Protein AF-A0A1C2HB77-F1 (afdb_monomer)

Secondary structure (DSSP, 8-state):
--HHHHHHHHHS--GGG-S--PPPPEEEEEETTTTPPPEESSPPPS---HHHHHHTTS--HHHHHHHHHHHHHHHHHHS--HHHHHHHHHHHHHH----TTS-TT--PPEEEEEEEEEEEETTEEEEEEEEEPPPEE-

pLDDT: mean 79.59, std 11.53, range [46.31, 93.25]

Structure (mmCIF, N/CA/C/O backbone):
data_AF-A0A1C2HB77-F1
#
_entry.id   AF-A0A1C2HB77-F1
#
loop_
_atom_site.group_PDB
_atom_site.id
_atom_site.type_symbol
_atom_site.label_atom_id
_atom_site.label_alt_id
_atom_site.label_comp_id
_atom_site.label_asym_id
_atom_site.label_entity_id
_atom_site.label_seq_id
_atom_site.pdbx_PDB_ins_code
_atom_site.Cartn_x
_atom_site.Cartn_y
_atom_site.Cartn_z
_atom_site.occupancy
_atom_site.B_iso_or_equiv
_atom_site.auth_seq_id
_atom_site.auth_comp_id
_atom_site.auth_asym_id
_atom_site.auth_atom_id
_atom_site.pdbx_PDB_model_num
ATOM 1 N N . MET A 1 1 ? -3.635 18.408 41.053 1.00 56.03 1 MET A N 1
ATOM 2 C CA . MET A 1 1 ? -4.126 18.859 39.733 1.00 56.03 1 MET A CA 1
ATOM 3 C C . MET A 1 1 ? -3.566 17.907 38.687 1.00 56.03 1 MET A C 1
ATOM 5 O O . MET A 1 1 ? -2.352 17.823 38.560 1.00 56.03 1 MET A O 1
ATOM 9 N N . ASN A 1 2 ? -4.409 17.081 38.065 1.00 77.12 2 ASN A N 1
ATOM 10 C CA . ASN A 1 2 ? -3.947 15.975 37.222 1.00 77.12 2 ASN A CA 1
ATOM 11 C C . ASN A 1 2 ? -3.783 16.450 35.770 1.00 77.12 2 ASN A C 1
ATOM 13 O O . ASN A 1 2 ? -4.757 16.513 35.027 1.00 77.12 2 ASN A O 1
ATOM 17 N N . ILE A 1 3 ? -2.556 16.806 35.383 1.00 79.44 3 ILE A N 1
ATOM 18 C CA . ILE A 1 3 ? -2.204 17.296 34.036 1.00 79.44 3 ILE A CA 1
ATOM 19 C C . ILE A 1 3 ? -2.654 16.315 32.938 1.00 79.44 3 ILE A C 1
ATOM 21 O O . ILE A 1 3 ? -3.076 16.740 31.866 1.00 79.44 3 ILE A O 1
ATOM 25 N N . LEU A 1 4 ? -2.665 15.009 33.224 1.00 74.00 4 LEU A N 1
ATOM 26 C CA . LEU A 1 4 ? -3.124 13.982 32.284 1.00 74.00 4 LEU A CA 1
ATOM 27 C C . LEU A 1 4 ? -4.606 14.148 31.913 1.00 74.00 4 LEU A C 1
ATOM 29 O O . LEU A 1 4 ? -4.975 13.929 30.762 1.00 74.00 4 LEU A O 1
ATOM 33 N N . ALA A 1 5 ? -5.442 14.592 32.856 1.00 73.44 5 ALA A N 1
ATOM 34 C CA . ALA A 1 5 ? -6.864 14.833 32.609 1.00 73.44 5 ALA A CA 1
ATOM 35 C C . ALA A 1 5 ? -7.109 16.060 31.713 1.00 73.44 5 ALA A C 1
ATOM 37 O O . ALA A 1 5 ? -8.119 16.113 31.018 1.00 73.44 5 ALA A O 1
ATOM 38 N N . LEU A 1 6 ? -6.180 17.023 31.698 1.00 75.19 6 LEU A N 1
ATOM 39 C CA . LEU A 1 6 ? -6.255 18.214 30.844 1.00 75.19 6 LEU A CA 1
ATOM 40 C C . LEU A 1 6 ? -5.768 17.941 29.413 1.00 75.19 6 LEU A C 1
ATOM 42 O O . LEU A 1 6 ? -6.238 18.579 28.478 1.00 75.19 6 LEU A O 1
ATOM 46 N N . ILE A 1 7 ? -4.847 16.989 29.235 1.00 76.44 7 ILE A N 1
ATOM 47 C CA . ILE A 1 7 ? -4.248 16.663 27.929 1.00 76.44 7 ILE A CA 1
ATOM 48 C C . ILE A 1 7 ? -5.045 15.581 27.180 1.00 76.44 7 ILE A C 1
ATOM 50 O O . ILE A 1 7 ? -5.072 15.579 25.950 1.00 76.44 7 ILE A O 1
ATOM 54 N N . ALA A 1 8 ? -5.736 14.686 27.894 1.00 70.06 8 ALA A N 1
ATOM 55 C CA . ALA A 1 8 ? -6.519 13.599 27.297 1.00 70.06 8 ALA A CA 1
ATOM 56 C C . ALA A 1 8 ? -7.484 14.024 26.161 1.00 70.06 8 ALA A C 1
ATOM 58 O O . ALA A 1 8 ? -7.466 13.363 25.122 1.00 70.06 8 ALA A O 1
ATOM 59 N N . PRO A 1 9 ? -8.273 15.115 26.276 1.00 68.00 9 PRO A N 1
ATOM 60 C CA . PRO A 1 9 ? -9.176 15.523 25.197 1.00 68.00 9 PRO A CA 1
ATOM 61 C C . PRO A 1 9 ? -8.464 16.156 23.990 1.00 68.00 9 PRO A C 1
ATOM 63 O O . PRO A 1 9 ? -9.051 16.225 22.918 1.00 68.00 9 PRO A O 1
ATOM 66 N N . VAL A 1 10 ? -7.207 16.593 24.132 1.00 69.81 10 VAL A N 1
ATOM 67 C CA . VAL A 1 10 ? -6.400 17.137 23.021 1.00 69.81 10 VAL A CA 1
ATOM 68 C C . VAL A 1 10 ? -5.706 16.023 22.232 1.00 69.81 10 VAL A C 1
ATOM 70 O O . VAL A 1 10 ? -5.514 16.145 21.027 1.00 69.81 10 VAL A O 1
ATOM 73 N N . VAL A 1 11 ? -5.333 14.926 22.897 1.00 66.00 11 VAL A N 1
ATOM 74 C CA . VAL A 1 11 ? -4.606 13.804 22.271 1.00 66.00 11 VAL A CA 1
ATOM 75 C C . VAL A 1 11 ? -5.543 12.819 21.571 1.00 66.00 11 VAL A C 1
ATOM 77 O O . VAL A 1 11 ? -5.130 12.133 20.638 1.00 66.00 11 VAL A O 1
ATOM 80 N N . LEU A 1 12 ? -6.805 12.747 21.992 1.00 64.06 12 LEU A N 1
ATOM 81 C CA . LEU A 1 12 ? -7.823 11.921 21.353 1.00 64.06 12 LEU A CA 1
ATOM 82 C C . LEU A 1 12 ? -8.689 12.814 20.456 1.00 64.06 12 LEU A C 1
ATOM 84 O O . LEU A 1 12 ? -9.664 13.378 20.957 1.00 64.06 12 LEU A O 1
ATOM 88 N N . PRO A 1 13 ? -8.368 12.971 19.153 1.00 56.72 13 PRO A N 1
ATOM 89 C CA . PRO A 1 13 ? -9.268 13.666 18.245 1.00 56.72 13 PRO A CA 1
ATOM 90 C C . PRO A 1 13 ? -10.638 12.995 18.334 1.00 56.72 13 PRO A C 1
ATOM 92 O O . PRO A 1 13 ? -10.740 11.764 18.315 1.00 56.72 13 PRO A O 1
ATOM 95 N N . SER A 1 14 ? -11.694 13.791 18.495 1.00 58.53 14 SER A N 1
ATOM 96 C CA . SER A 1 14 ? -13.039 13.244 18.620 1.00 58.53 14 SER A CA 1
ATOM 97 C C . SER A 1 14 ? -13.393 12.516 17.328 1.00 58.53 14 SER A C 1
ATOM 99 O O . SER A 1 14 ? -13.628 13.128 16.287 1.00 58.53 14 SER A O 1
ATOM 101 N N . TRP A 1 15 ? -13.448 11.190 17.410 1.00 56.09 15 TRP A N 1
ATOM 102 C CA . TRP A 1 15 ? -13.736 10.297 16.286 1.00 56.09 15 TRP A CA 1
ATOM 103 C C . TRP A 1 15 ? -15.129 10.520 15.662 1.00 56.09 15 TRP A C 1
ATOM 105 O O . TRP A 1 15 ? -15.438 9.942 14.628 1.00 56.09 15 TRP A O 1
ATOM 115 N N . GLY A 1 16 ? -15.960 11.377 16.268 1.00 56.34 16 GLY A N 1
ATOM 116 C CA . GLY A 1 16 ? -17.278 11.779 15.774 1.00 56.34 16 GLY A CA 1
ATOM 117 C C . GLY A 1 16 ? -17.283 12.822 14.647 1.00 56.34 16 GLY A C 1
ATOM 118 O O . GLY A 1 16 ? -18.364 13.217 14.230 1.00 56.34 16 GLY A O 1
ATOM 119 N N . PHE A 1 17 ? -16.125 13.280 14.152 1.00 59.59 17 PHE A N 1
ATOM 120 C CA . PHE A 1 17 ? -16.066 14.193 12.996 1.00 59.59 17 PHE A CA 1
ATOM 121 C C . PHE A 1 17 ? -16.224 13.496 11.637 1.00 59.59 17 PHE A C 1
ATOM 123 O O . PHE A 1 17 ? -16.538 14.161 10.653 1.00 59.59 17 PHE A O 1
ATOM 130 N N . PHE A 1 18 ? -16.014 12.181 11.558 1.00 55.91 18 PHE A N 1
ATOM 131 C CA . PHE A 1 18 ? -16.077 11.452 10.293 1.00 55.91 18 PHE A CA 1
ATOM 132 C C . PHE A 1 18 ? -17.439 10.776 10.153 1.00 55.91 18 PHE A C 1
ATOM 134 O O . PHE A 1 18 ? -17.740 9.817 10.860 1.00 55.91 18 PHE A O 1
ATOM 141 N N . SER A 1 19 ? -18.265 11.290 9.242 1.00 56.72 19 SER A N 1
ATOM 142 C CA . SER A 1 19 ? -19.585 10.731 8.931 1.00 56.72 19 SER A CA 1
ATOM 143 C C . SER A 1 19 ? -19.505 9.367 8.242 1.00 56.72 19 SER A C 1
ATOM 145 O O . SER A 1 19 ? -20.459 8.599 8.313 1.00 56.72 19 SER A O 1
ATOM 147 N N . GLU A 1 20 ? -18.373 9.048 7.606 1.00 59.31 20 GLU A N 1
ATOM 148 C CA . GLU A 1 20 ? -18.143 7.768 6.943 1.00 59.31 20 GLU A CA 1
ATOM 149 C C . GLU A 1 20 ? -16.642 7.441 6.886 1.00 59.31 20 GLU A C 1
ATOM 151 O O . GLU A 1 20 ? -15.811 8.317 6.644 1.00 59.31 20 GLU A O 1
ATOM 156 N N . VAL A 1 21 ? -16.288 6.173 7.120 1.00 62.78 21 VAL A N 1
ATOM 157 C CA . VAL A 1 21 ? -14.932 5.649 6.899 1.00 62.78 21 VAL A CA 1
ATOM 158 C C . VAL A 1 21 ? -14.976 4.811 5.627 1.00 62.78 21 VAL A C 1
ATOM 160 O O . VAL A 1 21 ? -15.413 3.661 5.654 1.00 62.78 21 VAL A O 1
ATOM 163 N N . GLY A 1 22 ? -14.554 5.406 4.512 1.00 68.12 22 GLY A N 1
ATOM 164 C CA . GLY A 1 22 ? -14.529 4.742 3.211 1.00 68.12 22 GLY A CA 1
ATOM 165 C C . GLY A 1 22 ? -13.480 3.623 3.113 1.00 68.12 22 GLY A C 1
ATOM 166 O O . GLY A 1 22 ? -12.553 3.543 3.932 1.00 68.12 22 GLY A O 1
ATOM 167 N N . PRO A 1 23 ? -13.599 2.736 2.109 1.00 76.44 23 PRO A N 1
ATOM 168 C CA . PRO A 1 23 ? -12.588 1.724 1.841 1.00 76.44 23 PRO A CA 1
ATOM 169 C C . PRO A 1 23 ? -11.279 2.398 1.404 1.00 76.44 23 PRO A C 1
ATOM 171 O O . PRO A 1 23 ? -11.258 3.227 0.503 1.00 76.44 23 PRO A O 1
ATOM 174 N N . SER A 1 24 ? -10.170 2.027 2.044 1.00 80.75 24 SER A N 1
ATOM 175 C CA . SER A 1 24 ? -8.837 2.543 1.705 1.00 80.75 24 SER A CA 1
ATOM 176 C C . SER A 1 24 ? -8.170 1.656 0.644 1.00 80.75 24 SER A C 1
ATOM 178 O O . SER A 1 24 ? -8.259 0.422 0.763 1.00 80.75 24 SER A O 1
ATOM 180 N N . PRO A 1 25 ? -7.488 2.243 -0.361 1.00 87.25 25 PRO A N 1
ATOM 181 C CA . PRO A 1 25 ? -6.816 1.479 -1.402 1.00 87.25 25 PRO A CA 1
ATOM 182 C C . PRO A 1 25 ? -5.720 0.594 -0.818 1.00 87.25 25 PRO A C 1
ATOM 184 O O . PRO A 1 25 ? -4.932 1.007 0.036 1.00 87.25 25 PRO A O 1
ATOM 187 N N . ARG A 1 26 ? -5.634 -0.632 -1.327 1.00 89.44 26 ARG A N 1
ATOM 188 C CA . ARG A 1 26 ? -4.552 -1.570 -1.033 1.00 89.44 26 ARG A CA 1
ATOM 189 C C . ARG A 1 26 ? -3.754 -1.819 -2.294 1.00 89.44 26 ARG A C 1
ATOM 191 O O . ARG A 1 26 ? -4.314 -2.175 -3.329 1.00 89.44 26 ARG A O 1
ATOM 198 N N . ILE A 1 27 ? -2.442 -1.659 -2.184 1.00 90.94 27 ILE A N 1
ATOM 199 C CA . ILE A 1 27 ? -1.537 -2.005 -3.269 1.00 90.94 27 ILE A CA 1
ATOM 200 C C . ILE A 1 27 ? -1.256 -3.502 -3.186 1.00 90.94 27 ILE A C 1
ATOM 202 O O . ILE A 1 27 ? -0.790 -4.003 -2.160 1.00 90.94 27 ILE A O 1
ATOM 206 N N . GLU A 1 28 ? -1.534 -4.209 -4.270 1.00 93.06 28 GLU A N 1
ATOM 207 C CA . GLU A 1 28 ? -1.149 -5.601 -4.448 1.00 93.06 28 GLU A CA 1
ATOM 208 C C . GLU A 1 28 ? -0.140 -5.718 -5.580 1.00 93.06 28 GLU A C 1
ATOM 210 O O . GLU A 1 28 ? -0.178 -4.937 -6.527 1.00 93.06 28 GLU A O 1
AT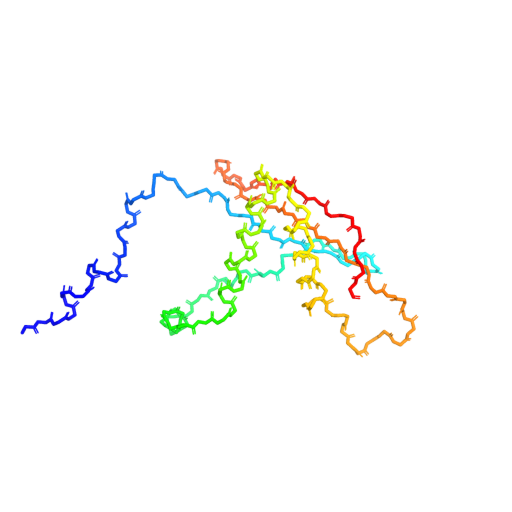OM 215 N N . TYR A 1 29 ? 0.740 -6.708 -5.503 1.00 92.31 29 TYR A N 1
ATOM 216 C CA . TYR A 1 29 ? 1.731 -6.986 -6.532 1.00 92.31 29 TYR A CA 1
ATOM 217 C C . TYR A 1 29 ? 1.830 -8.483 -6.821 1.00 92.31 29 TYR A C 1
ATOM 219 O O . TYR A 1 29 ? 1.438 -9.313 -5.999 1.00 92.31 29 TYR A O 1
ATOM 227 N N . ARG A 1 30 ? 2.359 -8.825 -7.994 1.00 92.25 30 ARG A N 1
ATOM 228 C CA . ARG A 1 30 ? 2.705 -10.197 -8.379 1.00 92.25 30 ARG A CA 1
ATOM 229 C C . ARG A 1 30 ? 3.998 -10.233 -9.183 1.00 92.25 30 ARG A C 1
ATOM 231 O O . ARG A 1 30 ? 4.276 -9.302 -9.940 1.00 92.25 30 ARG A O 1
ATOM 238 N N . TRP A 1 31 ? 4.751 -11.320 -9.048 1.00 89.44 31 TRP A N 1
ATOM 239 C CA . TRP A 1 31 ? 5.922 -11.607 -9.877 1.00 89.44 31 TRP A CA 1
ATOM 240 C C . TRP A 1 31 ? 5.489 -12.397 -11.107 1.00 89.44 31 TRP A C 1
ATOM 242 O O . TRP A 1 31 ? 4.962 -13.504 -10.983 1.00 89.44 31 TRP A O 1
ATOM 252 N N . LEU A 1 32 ? 5.725 -11.849 -12.297 1.00 87.06 32 LEU A N 1
ATOM 253 C CA . LEU A 1 32 ? 5.298 -12.487 -13.542 1.00 87.06 32 LEU A CA 1
ATOM 254 C C . LEU A 1 32 ? 6.182 -13.685 -13.897 1.00 87.06 32 LEU A C 1
ATOM 256 O O . LEU A 1 32 ? 5.668 -14.708 -14.337 1.00 87.06 32 LEU A O 1
ATOM 260 N N . ASP A 1 33 ? 7.484 -13.606 -13.620 1.00 82.06 33 ASP A N 1
ATOM 261 C CA . ASP A 1 33 ? 8.431 -14.684 -13.947 1.00 82.06 33 ASP A CA 1
ATOM 262 C C . ASP A 1 33 ? 8.263 -15.926 -13.062 1.00 82.06 33 ASP A C 1
ATOM 264 O O . ASP A 1 33 ? 8.738 -17.009 -13.397 1.00 82.06 33 ASP A O 1
ATOM 268 N N . ARG A 1 34 ? 7.607 -15.764 -11.908 1.00 79.94 34 ARG A N 1
ATOM 269 C CA . ARG A 1 34 ? 7.366 -16.835 -10.931 1.00 79.94 34 ARG A CA 1
ATOM 270 C C . ARG A 1 34 ? 5.965 -17.435 -11.052 1.00 79.94 34 ARG A C 1
ATOM 272 O O . ARG A 1 34 ? 5.730 -18.510 -10.513 1.00 79.94 34 ARG A O 1
ATOM 279 N N . GLY A 1 35 ? 5.058 -16.764 -11.769 1.00 76.62 35 GLY A N 1
ATOM 280 C CA . GLY A 1 35 ? 3.641 -17.131 -11.803 1.00 76.62 35 GLY A CA 1
ATOM 281 C C . GLY A 1 35 ? 2.954 -16.961 -10.445 1.00 76.62 35 GLY A C 1
ATOM 282 O O . GLY A 1 35 ? 2.022 -17.699 -10.144 1.00 76.62 35 GLY A O 1
ATOM 283 N N . ASP A 1 36 ? 3.434 -16.026 -9.618 1.00 83.94 36 ASP A N 1
ATOM 284 C CA . ASP A 1 36 ? 2.916 -15.823 -8.266 1.00 83.94 36 ASP A CA 1
ATOM 285 C C . ASP A 1 36 ? 1.509 -15.206 -8.292 1.00 83.94 36 ASP A C 1
ATOM 287 O O . ASP A 1 36 ? 1.190 -14.341 -9.117 1.00 83.94 36 ASP A O 1
ATOM 291 N N . ASP A 1 37 ? 0.686 -15.597 -7.319 1.00 89.81 37 ASP A N 1
ATOM 292 C CA . ASP A 1 37 ? -0.586 -14.934 -7.048 1.00 89.81 37 ASP A CA 1
ATOM 293 C C . ASP A 1 37 ? -0.389 -13.509 -6.510 1.00 89.81 37 ASP A C 1
ATOM 295 O O . ASP A 1 37 ? 0.656 -13.140 -5.965 1.00 89.81 37 ASP A O 1
ATOM 299 N N . TRP A 1 38 ? -1.443 -12.700 -6.629 1.00 90.88 38 TRP A N 1
ATOM 300 C CA . TRP A 1 38 ? -1.472 -11.338 -6.104 1.00 90.88 38 TRP A CA 1
ATOM 301 C C . TRP A 1 38 ? -1.296 -11.305 -4.584 1.00 90.88 38 TRP A C 1
ATOM 303 O O . TRP A 1 38 ? -2.055 -11.925 -3.836 1.00 90.88 38 TRP A O 1
ATOM 313 N N . ARG A 1 39 ? -0.327 -10.513 -4.124 1.00 90.44 39 ARG A N 1
ATOM 314 C CA . ARG A 1 39 ? 0.029 -10.346 -2.714 1.00 90.44 39 ARG A CA 1
ATOM 315 C C . ARG A 1 39 ? -0.079 -8.893 -2.290 1.00 90.44 39 ARG A C 1
ATOM 317 O O . ARG A 1 39 ? 0.322 -7.998 -3.024 1.00 90.44 39 ARG A O 1
ATOM 324 N N . GLU A 1 40 ? -0.588 -8.655 -1.085 1.00 89.00 40 GLU A N 1
ATOM 325 C CA . GLU A 1 40 ? -0.621 -7.311 -0.504 1.00 89.00 40 GLU A CA 1
ATOM 326 C C . GLU A 1 40 ? 0.807 -6.812 -0.248 1.00 89.00 40 GLU A C 1
ATOM 328 O O . GLU A 1 40 ? 1.628 -7.507 0.352 1.00 89.00 40 GLU A O 1
ATOM 333 N N . PHE A 1 41 ? 1.099 -5.596 -0.706 1.00 86.88 41 PHE A N 1
ATOM 334 C CA . PHE A 1 41 ? 2.431 -5.004 -0.634 1.00 86.88 41 PHE A CA 1
ATOM 335 C C . PHE A 1 41 ? 2.870 -4.700 0.813 1.00 86.88 41 PHE A C 1
ATOM 337 O O . PHE A 1 41 ? 4.030 -4.883 1.180 1.00 86.88 41 PHE A O 1
ATOM 344 N N . ARG A 1 42 ? 1.927 -4.300 1.674 1.00 81.31 42 ARG A N 1
ATOM 345 C CA . ARG A 1 42 ? 2.139 -4.098 3.117 1.00 81.31 42 ARG A CA 1
ATOM 346 C C . ARG A 1 42 ? 1.067 -4.862 3.902 1.00 81.31 42 ARG A C 1
ATOM 348 O O . ARG A 1 42 ? 0.060 -4.263 4.281 1.00 81.31 42 ARG A O 1
ATOM 355 N N . PRO A 1 43 ? 1.251 -6.169 4.161 1.00 80.75 43 PRO A N 1
ATOM 356 C CA . PRO A 1 43 ? 0.259 -6.950 4.884 1.00 80.75 43 PRO A CA 1
ATOM 357 C C . PRO A 1 43 ? 0.075 -6.393 6.297 1.00 80.75 43 PRO A C 1
ATOM 359 O O . PRO A 1 43 ? 1.038 -6.146 7.033 1.00 80.75 43 PRO A O 1
ATOM 362 N N . ARG A 1 44 ? -1.182 -6.187 6.694 1.00 74.12 44 ARG A N 1
ATOM 363 C CA . ARG A 1 44 ? -1.490 -5.676 8.033 1.00 74.12 44 ARG A CA 1
ATOM 364 C C . ARG A 1 44 ? -1.203 -6.756 9.082 1.00 74.12 44 ARG A C 1
ATOM 366 O O . ARG A 1 44 ? -1.620 -7.902 8.911 1.00 74.12 44 ARG A O 1
ATOM 373 N N . PRO A 1 45 ? -0.537 -6.421 10.201 1.00 78.62 45 PRO A N 1
ATOM 374 C CA . PRO A 1 45 ? -0.332 -7.383 11.272 1.00 78.62 45 PRO A CA 1
ATOM 375 C C . PRO A 1 45 ? -1.683 -7.778 11.880 1.00 78.62 45 PRO A C 1
ATOM 377 O O . PRO A 1 45 ? -2.451 -6.914 12.296 1.00 78.62 45 PRO A O 1
ATOM 380 N N . ALA A 1 46 ? -1.947 -9.083 11.980 1.00 80.62 46 ALA A N 1
ATOM 381 C CA . ALA A 1 46 ? -3.203 -9.606 12.527 1.00 80.62 46 ALA A CA 1
ATOM 382 C C . ALA A 1 46 ? -3.409 -9.260 14.013 1.00 80.62 46 ALA A C 1
ATOM 384 O O . ALA A 1 46 ? -4.538 -9.225 14.498 1.00 80.62 46 ALA A O 1
ATOM 385 N N . ARG A 1 47 ? -2.318 -9.021 14.755 1.00 81.50 47 ARG A N 1
ATOM 386 C CA . ARG A 1 47 ? -2.343 -8.618 16.165 1.00 81.50 47 ARG A CA 1
ATOM 387 C C . ARG A 1 47 ? -1.294 -7.549 16.430 1.00 81.50 47 ARG A C 1
ATOM 389 O O . ARG A 1 47 ? -0.163 -7.630 15.951 1.00 81.50 47 ARG A O 1
ATOM 396 N N . LEU A 1 48 ? -1.671 -6.564 17.236 1.00 78.38 48 LEU A N 1
ATOM 397 C CA . LEU A 1 48 ? -0.799 -5.500 17.713 1.00 78.38 48 LEU A CA 1
ATOM 398 C C . LEU A 1 48 ? -0.741 -5.556 19.234 1.00 78.38 48 LEU A C 1
ATOM 400 O O . LEU A 1 48 ? -1.760 -5.419 19.899 1.00 78.38 48 LEU A O 1
ATOM 404 N N . GLY A 1 49 ? 0.453 -5.776 19.783 1.00 84.00 49 GLY A N 1
ATOM 405 C CA . GLY A 1 49 ? 0.667 -5.666 21.224 1.00 84.00 49 GLY A CA 1
ATOM 406 C C . GLY A 1 49 ? 0.592 -4.208 21.681 1.00 84.00 49 GLY A C 1
ATOM 407 O O . GLY A 1 49 ? 0.989 -3.305 20.940 1.00 84.00 49 GLY A O 1
ATOM 408 N N . LEU A 1 50 ? 0.142 -3.983 22.919 1.00 83.31 50 LEU A N 1
ATOM 409 C CA . LEU A 1 50 ? -0.020 -2.647 23.510 1.00 83.31 50 LEU A CA 1
ATOM 410 C C . LEU A 1 50 ? 1.259 -1.796 23.431 1.00 83.31 50 LEU A C 1
ATOM 412 O O . LEU A 1 50 ? 1.199 -0.629 23.059 1.00 83.31 50 LEU A O 1
ATOM 416 N N . GLY A 1 51 ? 2.434 -2.383 23.682 1.00 84.31 51 GLY A N 1
ATOM 417 C CA . GLY A 1 51 ? 3.711 -1.664 23.570 1.00 84.31 51 GLY A CA 1
ATOM 418 C C . GLY A 1 51 ? 4.009 -1.170 22.149 1.00 84.31 51 GLY A C 1
ATOM 419 O O . GLY A 1 51 ? 4.461 -0.044 21.962 1.00 84.31 51 GLY A O 1
ATOM 420 N N . ARG A 1 52 ? 3.676 -1.968 21.123 1.00 79.38 52 ARG A N 1
ATOM 421 C CA . ARG A 1 52 ? 3.830 -1.567 19.714 1.00 79.38 52 ARG A CA 1
ATOM 422 C C . ARG A 1 52 ? 2.825 -0.483 19.326 1.00 79.38 52 ARG A C 1
ATOM 424 O O . ARG A 1 52 ? 3.121 0.315 18.446 1.00 79.38 52 ARG A O 1
ATOM 431 N N . TYR A 1 53 ? 1.664 -0.450 19.980 1.00 78.31 53 TYR A N 1
ATOM 432 C CA . TYR A 1 53 ? 0.684 0.621 19.825 1.00 78.31 53 TYR A CA 1
ATOM 433 C C . TYR A 1 53 ? 1.222 1.949 20.375 1.00 78.31 53 TYR A C 1
ATOM 435 O O . TYR A 1 53 ? 1.197 2.952 19.673 1.00 78.31 53 TYR A O 1
ATOM 443 N N . LEU A 1 54 ? 1.793 1.937 21.585 1.00 82.06 54 LEU A N 1
ATOM 444 C CA . LEU A 1 54 ? 2.377 3.133 22.205 1.00 82.06 54 LEU A CA 1
ATOM 445 C C . LEU A 1 54 ? 3.599 3.654 21.441 1.00 82.06 54 LEU A C 1
ATOM 447 O O . LEU A 1 54 ? 3.716 4.855 21.230 1.00 82.06 54 LEU A O 1
ATOM 451 N N . LEU A 1 55 ? 4.472 2.767 20.955 1.00 81.31 55 LEU A N 1
ATOM 452 C CA . LEU A 1 55 ? 5.619 3.168 20.131 1.00 81.31 55 LEU A CA 1
ATOM 453 C C . LEU A 1 55 ? 5.207 3.838 18.814 1.00 81.31 55 LEU A C 1
ATOM 455 O O . LEU A 1 55 ? 5.957 4.662 18.310 1.00 81.31 55 LEU A O 1
ATOM 459 N N . ARG A 1 56 ? 4.027 3.521 18.265 1.00 74.38 56 ARG A N 1
ATOM 460 C CA . ARG A 1 56 ? 3.502 4.182 17.055 1.00 74.38 56 ARG A CA 1
ATOM 461 C C . ARG A 1 56 ? 3.012 5.610 17.298 1.00 74.38 56 ARG A C 1
ATOM 463 O O . ARG A 1 56 ? 2.826 6.331 16.327 1.00 74.38 56 ARG A O 1
ATOM 470 N N . LEU A 1 57 ? 2.794 6.015 18.552 1.00 75.81 57 LEU A N 1
ATOM 471 C CA . LEU A 1 57 ? 2.519 7.418 18.886 1.00 75.81 57 LEU A CA 1
ATOM 472 C C . LEU A 1 57 ? 3.779 8.284 18.753 1.00 75.81 57 LEU A C 1
ATOM 474 O O . LEU A 1 57 ? 3.680 9.501 18.622 1.00 75.81 57 LEU A O 1
ATOM 478 N N . VAL A 1 58 ? 4.960 7.661 18.779 1.00 80.12 58 VAL A N 1
ATOM 479 C CA . VAL A 1 58 ? 6.240 8.312 18.500 1.00 80.12 58 VAL A CA 1
ATOM 480 C C . VAL A 1 58 ? 6.540 8.168 17.005 1.00 80.12 58 VAL A C 1
ATOM 482 O O . VAL A 1 58 ? 6.237 7.141 16.398 1.00 80.12 58 VAL A O 1
ATOM 485 N N . TRP A 1 59 ? 7.103 9.219 16.403 1.00 68.56 59 TRP A N 1
ATOM 486 C CA . TRP A 1 59 ? 7.414 9.311 14.972 1.00 68.56 59 TRP A CA 1
ATOM 487 C C . TRP A 1 59 ? 8.034 8.027 14.400 1.00 68.56 59 TRP A C 1
ATOM 489 O O . TRP A 1 59 ? 9.046 7.540 14.908 1.00 68.56 59 TRP A O 1
ATOM 499 N N . ASN A 1 60 ? 7.459 7.513 13.306 1.00 76.31 60 ASN A N 1
ATOM 500 C CA . ASN A 1 60 ? 7.968 6.334 12.613 1.00 76.31 60 ASN A CA 1
ATOM 501 C C . ASN A 1 60 ? 7.974 6.552 11.080 1.00 76.31 60 ASN A C 1
ATOM 503 O O . ASN A 1 60 ? 6.902 6.692 10.484 1.00 76.31 60 ASN A O 1
ATOM 507 N N . PRO A 1 61 ? 9.154 6.577 10.428 1.00 74.88 61 PRO A N 1
ATOM 508 C CA . PRO A 1 61 ? 9.287 6.901 9.005 1.00 74.88 61 PRO A CA 1
ATOM 509 C C . PRO A 1 61 ? 8.533 5.934 8.081 1.00 74.88 61 PRO A C 1
ATOM 511 O O . PRO A 1 61 ? 7.940 6.381 7.100 1.00 74.88 61 PRO A O 1
ATOM 514 N N . ASP A 1 62 ? 8.452 4.648 8.435 1.00 74.88 62 ASP A N 1
ATOM 515 C CA . ASP A 1 62 ? 7.754 3.632 7.631 1.00 74.88 62 ASP A CA 1
ATOM 516 C C . ASP A 1 62 ? 6.236 3.900 7.545 1.00 74.88 62 ASP A C 1
ATOM 518 O O . ASP A 1 62 ? 5.558 3.506 6.591 1.00 74.88 62 ASP A O 1
ATOM 522 N N . TRP A 1 63 ? 5.677 4.586 8.548 1.00 72.94 63 TRP A N 1
ATOM 523 C CA . TRP A 1 63 ? 4.251 4.927 8.612 1.00 72.94 63 TRP A CA 1
ATOM 524 C C . TRP A 1 63 ? 3.926 6.093 7.701 1.00 72.94 63 TRP A C 1
ATOM 526 O O . TRP A 1 63 ? 2.938 6.039 6.975 1.00 72.94 63 TRP A O 1
ATOM 536 N N . ASN A 1 64 ? 4.782 7.112 7.699 1.00 81.75 64 ASN A N 1
ATOM 537 C CA . ASN A 1 64 ? 4.634 8.251 6.800 1.00 81.75 64 ASN A CA 1
ATOM 538 C C . ASN A 1 64 ? 4.758 7.815 5.344 1.00 81.75 64 ASN A C 1
ATOM 540 O O . ASN A 1 64 ? 3.990 8.260 4.499 1.00 81.75 64 ASN A O 1
ATOM 544 N N . GLU A 1 65 ? 5.682 6.899 5.068 1.00 83.81 65 GLU A N 1
ATOM 545 C CA . GLU A 1 65 ? 5.839 6.297 3.752 1.00 83.81 65 GLU A CA 1
ATOM 546 C C . GLU A 1 65 ? 4.572 5.528 3.328 1.00 83.81 65 GLU A C 1
ATOM 548 O O . GLU A 1 65 ? 4.073 5.698 2.217 1.00 83.81 65 GLU A O 1
ATOM 553 N N . SER A 1 66 ? 3.982 4.751 4.242 1.00 82.06 66 SER A N 1
ATOM 554 C CA . SER A 1 66 ? 2.723 4.040 3.987 1.00 82.06 66 SER A CA 1
ATOM 555 C C . SER A 1 66 ? 1.545 4.995 3.748 1.00 82.06 66 SER A C 1
ATOM 557 O O . SER A 1 66 ? 0.749 4.766 2.841 1.00 82.06 66 SER A O 1
ATOM 559 N N . LEU A 1 67 ? 1.437 6.078 4.526 1.00 83.50 67 LEU A N 1
ATOM 560 C CA . LEU A 1 67 ? 0.414 7.113 4.330 1.00 83.50 67 LEU A CA 1
ATOM 561 C C . LEU A 1 67 ? 0.588 7.821 2.984 1.00 83.50 67 LEU A C 1
ATOM 563 O O . LEU A 1 67 ? -0.390 8.029 2.273 1.00 83.50 67 LEU A O 1
ATOM 567 N N . TYR A 1 68 ? 1.830 8.126 2.604 1.00 86.38 68 TYR A N 1
ATOM 568 C CA . TYR A 1 68 ? 2.144 8.710 1.304 1.00 86.38 68 TYR A CA 1
ATOM 569 C C . TYR A 1 68 ? 1.688 7.806 0.152 1.00 86.38 68 TYR A C 1
ATOM 571 O O . TYR A 1 68 ? 1.031 8.278 -0.776 1.00 86.38 68 TYR A O 1
ATOM 579 N N . LEU A 1 69 ? 1.956 6.499 0.236 1.00 87.12 69 LEU A N 1
ATOM 580 C CA . LEU A 1 69 ? 1.498 5.524 -0.756 1.00 87.12 69 LEU A CA 1
ATOM 581 C C . LEU A 1 69 ? -0.026 5.433 -0.858 1.00 87.12 69 LEU A C 1
ATOM 583 O O . LEU A 1 69 ? -0.559 5.326 -1.966 1.00 87.12 69 LEU A O 1
ATOM 587 N N . VAL A 1 70 ? -0.731 5.486 0.274 1.00 86.00 70 VAL A N 1
ATOM 588 C CA . VAL A 1 70 ? -2.200 5.528 0.290 1.00 86.00 70 VAL A CA 1
ATOM 589 C C . VAL A 1 70 ? -2.690 6.789 -0.417 1.00 86.00 70 VAL A C 1
ATOM 591 O O . VAL A 1 70 ? -3.485 6.673 -1.342 1.00 86.00 70 VAL A O 1
ATOM 594 N N . SER A 1 71 ? -2.140 7.963 -0.100 1.00 86.62 71 SER A N 1
ATOM 595 C CA . SER A 1 71 ? -2.518 9.214 -0.770 1.00 86.62 71 SER A CA 1
ATOM 596 C C . SER A 1 71 ? -2.222 9.212 -2.274 1.00 86.62 71 SER A C 1
ATOM 598 O O . SER A 1 71 ? -3.005 9.750 -3.055 1.00 86.62 71 SER A O 1
ATOM 600 N N . LEU A 1 72 ? -1.111 8.610 -2.714 1.00 86.62 72 LEU A N 1
ATOM 601 C CA . LEU A 1 72 ? -0.831 8.425 -4.144 1.00 86.62 72 LEU A CA 1
ATOM 602 C C . LEU A 1 72 ? -1.869 7.521 -4.813 1.00 86.62 72 LEU A C 1
ATOM 604 O O . LEU A 1 72 ? -2.280 7.799 -5.939 1.00 86.62 72 LEU A O 1
ATOM 608 N N . SER A 1 73 ? -2.287 6.464 -4.117 1.00 86.31 73 SER A N 1
ATOM 609 C CA . SER A 1 73 ? -3.272 5.500 -4.606 1.00 86.31 73 SER A CA 1
ATOM 610 C C . SER A 1 73 ? -4.670 6.113 -4.697 1.00 86.31 73 SER A C 1
ATOM 612 O O . SER A 1 73 ? -5.337 5.938 -5.709 1.00 86.31 73 SER A O 1
ATOM 614 N N . GLU A 1 74 ? -5.086 6.883 -3.690 1.00 85.94 74 GLU A N 1
ATOM 615 C CA . GLU A 1 74 ? -6.342 7.649 -3.698 1.00 85.94 74 GLU A CA 1
ATOM 616 C C . GLU A 1 74 ? -6.362 8.634 -4.870 1.00 85.94 74 GLU A C 1
ATOM 618 O O . GLU A 1 74 ? -7.279 8.619 -5.688 1.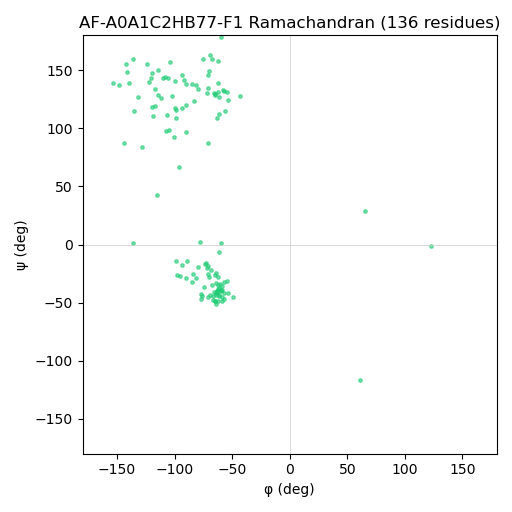00 85.94 74 GLU A O 1
ATOM 623 N N . ARG A 1 75 ? -5.280 9.406 -5.043 1.00 85.75 75 ARG A N 1
ATOM 624 C CA . ARG A 1 75 ? -5.143 10.307 -6.195 1.00 85.75 75 ARG A CA 1
ATOM 625 C C . ARG A 1 75 ? -5.205 9.567 -7.522 1.00 85.75 75 ARG A C 1
ATOM 627 O O . ARG A 1 75 ? -5.780 10.100 -8.458 1.00 85.75 75 ARG A O 1
ATOM 634 N N . LEU A 1 76 ? -4.600 8.382 -7.629 1.00 84.38 76 LEU A N 1
ATOM 635 C CA . LEU A 1 76 ? -4.618 7.610 -8.873 1.00 84.38 76 LEU A CA 1
ATOM 636 C C . LEU A 1 76 ? -6.040 7.179 -9.257 1.00 84.38 76 LEU A C 1
ATOM 638 O O . LEU A 1 76 ? -6.340 7.095 -10.444 1.00 84.38 76 LEU A O 1
ATOM 642 N N . VAL A 1 77 ? -6.888 6.921 -8.262 1.00 81.69 77 VAL A N 1
ATOM 643 C CA . VAL A 1 77 ? -8.275 6.478 -8.443 1.00 81.69 77 VAL A CA 1
ATOM 644 C C . VAL A 1 77 ? -9.174 7.639 -8.853 1.00 81.69 77 VAL A C 1
ATOM 646 O O . VAL A 1 77 ? -9.939 7.493 -9.802 1.00 81.69 77 VAL A O 1
ATOM 649 N N . ASP A 1 78 ? -9.036 8.796 -8.206 1.00 81.06 78 ASP A N 1
ATOM 650 C CA . ASP A 1 78 ? -9.854 9.973 -8.525 1.00 81.06 78 ASP A CA 1
ATOM 651 C C . ASP A 1 78 ? -9.377 10.681 -9.805 1.00 81.06 78 ASP A C 1
ATOM 653 O O . ASP A 1 78 ? -10.165 11.031 -10.687 1.00 81.06 78 ASP A O 1
ATOM 657 N N . HIS A 1 79 ? -8.064 10.898 -9.920 1.00 81.44 79 HIS A N 1
ATOM 658 C CA . HIS A 1 79 ? -7.432 11.664 -10.991 1.00 81.44 79 HIS A CA 1
ATOM 659 C C . HIS A 1 79 ? -6.083 11.045 -11.377 1.00 81.44 79 HIS A C 1
ATOM 661 O O . HIS A 1 79 ? -5.036 11.464 -10.866 1.00 81.44 79 HIS A O 1
ATOM 667 N N . PRO A 1 80 ? -6.060 10.066 -12.299 1.00 77.00 80 PRO A N 1
ATOM 668 C CA . PRO A 1 80 ? -4.828 9.387 -12.654 1.00 77.00 80 PRO A CA 1
ATOM 669 C C . PRO A 1 80 ? -3.809 10.370 -13.237 1.00 77.00 80 PRO A C 1
ATOM 671 O O . PRO A 1 80 ? -3.983 10.912 -14.327 1.00 77.00 80 PRO A O 1
ATOM 674 N N . THR A 1 81 ? -2.719 10.599 -12.499 1.00 84.50 81 THR A N 1
ATOM 675 C CA . THR A 1 81 ? -1.600 11.434 -12.947 1.00 84.50 81 THR A CA 1
ATOM 676 C C . THR A 1 81 ? -0.384 10.575 -13.262 1.00 84.50 81 THR A C 1
ATOM 678 O O . THR A 1 81 ? -0.075 9.618 -12.549 1.00 84.50 81 THR A O 1
ATOM 681 N N . ALA A 1 82 ? 0.368 10.965 -14.294 1.00 86.69 82 ALA A N 1
ATOM 682 C CA . ALA A 1 82 ? 1.639 10.322 -14.630 1.00 86.69 82 ALA A CA 1
ATOM 683 C C . ALA A 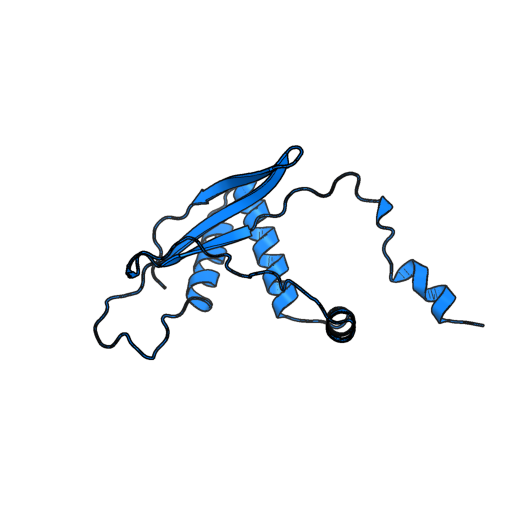1 82 ? 2.631 10.345 -13.451 1.00 86.69 82 ALA A C 1
ATOM 685 O O . ALA A 1 82 ? 3.401 9.405 -13.271 1.00 86.69 82 ALA A O 1
ATOM 686 N N . HIS A 1 83 ? 2.576 11.389 -12.615 1.00 87.69 83 HIS A N 1
ATOM 687 C CA . HIS A 1 83 ? 3.402 11.497 -11.416 1.00 87.69 83 HIS A CA 1
ATOM 688 C C . HIS A 1 83 ? 3.074 10.413 -10.380 1.00 87.69 83 HIS A C 1
ATOM 690 O O . HIS A 1 83 ? 3.990 9.732 -9.926 1.00 87.69 83 HIS A O 1
ATOM 696 N N . SER A 1 84 ? 1.792 10.203 -10.045 1.00 86.69 84 SER A N 1
ATOM 697 C CA . SER A 1 84 ? 1.399 9.162 -9.083 1.00 86.69 84 SER A CA 1
ATOM 698 C C . SER A 1 84 ? 1.829 7.767 -9.536 1.00 86.69 84 SER A C 1
ATOM 700 O O . SER A 1 84 ? 2.315 6.984 -8.723 1.00 86.69 84 SER A O 1
ATOM 702 N N . ILE A 1 85 ? 1.699 7.471 -10.834 1.00 88.94 85 ILE A N 1
ATOM 703 C CA . ILE A 1 85 ? 2.146 6.194 -11.407 1.00 88.94 85 ILE A CA 1
ATOM 704 C C . ILE A 1 85 ? 3.664 6.061 -11.273 1.00 88.94 85 ILE A C 1
ATOM 706 O O . ILE A 1 85 ? 4.143 5.071 -10.727 1.00 88.94 85 ILE A O 1
ATOM 710 N N . ALA A 1 86 ? 4.424 7.069 -11.710 1.00 90.12 86 ALA A N 1
ATOM 711 C C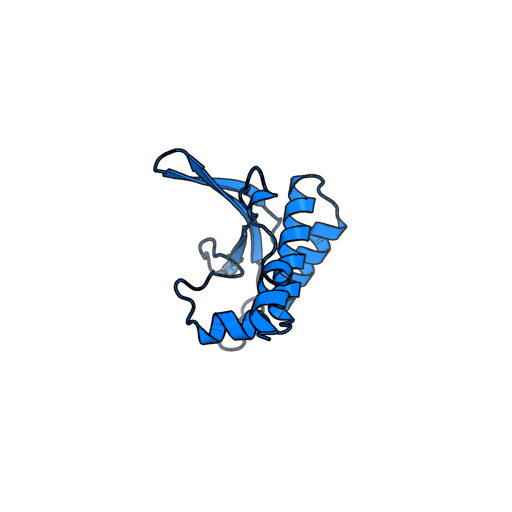A . ALA A 1 86 ? 5.883 7.034 -11.670 1.00 90.12 86 ALA A CA 1
ATOM 712 C C . ALA A 1 86 ? 6.433 6.869 -10.243 1.00 90.12 86 ALA A C 1
ATOM 714 O O . ALA A 1 86 ? 7.400 6.134 -10.034 1.00 90.12 86 ALA A O 1
ATOM 715 N N . GLU A 1 87 ? 5.810 7.519 -9.258 1.00 91.75 87 GLU A N 1
ATOM 716 C CA . GLU A 1 87 ? 6.172 7.381 -7.847 1.00 91.75 87 GLU A CA 1
ATOM 717 C C . GLU A 1 87 ? 5.870 5.977 -7.308 1.00 91.75 87 GLU A C 1
ATOM 719 O O . GLU A 1 87 ? 6.739 5.375 -6.676 1.00 91.75 87 GLU A O 1
ATOM 724 N N . LEU A 1 88 ? 4.696 5.410 -7.616 1.00 89.88 88 LEU A N 1
ATOM 725 C CA . LEU A 1 88 ? 4.360 4.032 -7.242 1.00 89.88 88 LEU A CA 1
ATOM 726 C C . LEU A 1 88 ? 5.318 3.025 -7.885 1.00 89.88 88 LEU A C 1
ATOM 728 O O . LEU A 1 88 ? 5.825 2.138 -7.203 1.00 89.88 88 LEU A O 1
ATOM 732 N N . GLU A 1 89 ? 5.640 3.177 -9.168 1.00 91.00 89 GLU A N 1
ATOM 733 C CA . GLU A 1 89 ? 6.610 2.305 -9.827 1.00 91.00 89 GLU A CA 1
ATOM 734 C C . GLU A 1 89 ? 8.014 2.430 -9.229 1.00 91.00 89 GLU A C 1
ATOM 736 O O . GLU A 1 89 ? 8.690 1.422 -9.016 1.00 91.00 89 GLU A O 1
ATOM 741 N N . ARG A 1 90 ? 8.472 3.661 -8.952 1.00 90.50 90 ARG A N 1
ATOM 742 C CA . ARG A 1 90 ? 9.758 3.907 -8.283 1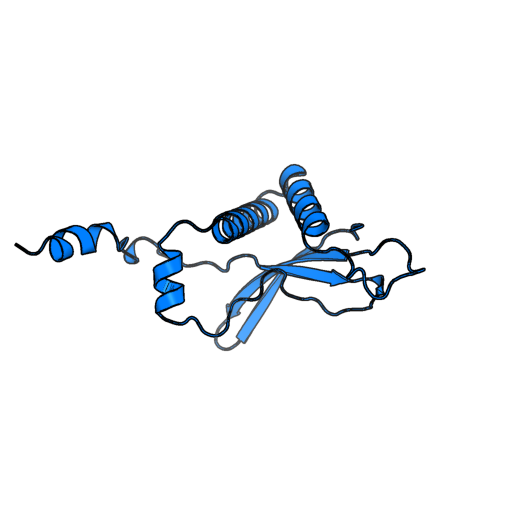.00 90.50 90 ARG A CA 1
ATOM 743 C C . ARG A 1 90 ? 9.798 3.198 -6.937 1.00 90.50 90 ARG A C 1
ATOM 745 O O . ARG A 1 90 ? 10.812 2.597 -6.589 1.00 90.50 90 ARG A O 1
ATOM 752 N N . TYR A 1 91 ? 8.690 3.251 -6.211 1.00 88.94 91 TYR A N 1
ATOM 753 C CA . TYR A 1 91 ? 8.548 2.599 -4.927 1.00 88.94 91 TYR A CA 1
ATOM 754 C C . TYR A 1 91 ? 8.622 1.072 -5.036 1.00 88.94 91 TYR A C 1
ATOM 756 O O . TYR A 1 91 ? 9.395 0.441 -4.313 1.00 88.94 91 TYR A O 1
ATOM 764 N N . MET A 1 92 ? 7.877 0.478 -5.975 1.00 89.75 92 MET A N 1
ATOM 765 C CA . MET A 1 92 ? 7.917 -0.965 -6.233 1.00 89.75 92 MET A CA 1
ATOM 766 C C . MET A 1 92 ? 9.335 -1.421 -6.578 1.00 89.75 92 MET A C 1
ATOM 768 O O . MET A 1 92 ? 9.830 -2.359 -5.966 1.00 89.75 92 MET A O 1
ATOM 772 N N . ARG A 1 93 ? 10.032 -0.704 -7.470 1.00 88.56 93 ARG A N 1
ATOM 773 C CA . ARG A 1 93 ? 11.441 -0.974 -7.816 1.00 88.56 93 ARG A CA 1
ATOM 774 C C . ARG A 1 93 ? 12.381 -0.908 -6.613 1.00 88.56 93 ARG A C 1
ATOM 776 O O . ARG A 1 93 ? 13.355 -1.649 -6.542 1.00 88.56 93 ARG A O 1
ATOM 783 N N . HIS A 1 94 ? 12.126 -0.005 -5.670 1.00 87.44 94 HIS A N 1
ATOM 784 C CA . HIS A 1 94 ? 12.980 0.139 -4.496 1.00 87.44 94 HIS A CA 1
ATOM 785 C C . HIS A 1 94 ? 12.843 -1.043 -3.527 1.00 87.44 94 HIS A C 1
ATOM 787 O O . HIS A 1 94 ? 13.856 -1.550 -3.040 1.00 87.44 94 HIS A O 1
ATOM 793 N N . HIS A 1 95 ? 11.604 -1.468 -3.256 1.00 86.19 95 HIS A N 1
ATOM 794 C CA . HIS A 1 95 ? 11.282 -2.436 -2.200 1.00 86.19 95 HIS A CA 1
ATOM 795 C C . HIS A 1 95 ? 11.168 -3.884 -2.690 1.00 86.19 95 HIS A C 1
ATOM 797 O O . HIS A 1 95 ? 11.425 -4.807 -1.922 1.00 86.19 95 HIS A O 1
ATOM 803 N N . LEU A 1 96 ? 10.813 -4.103 -3.956 1.00 84.50 96 LEU A N 1
ATOM 804 C CA . LEU A 1 96 ? 10.705 -5.430 -4.564 1.00 84.50 96 LEU A CA 1
ATOM 805 C C . LEU A 1 96 ? 11.995 -5.759 -5.309 1.00 84.50 96 LEU A C 1
ATOM 807 O O . LEU A 1 96 ? 12.018 -5.854 -6.530 1.00 84.50 96 LEU A O 1
ATOM 811 N N . ARG A 1 97 ? 13.090 -5.922 -4.566 1.00 73.19 97 ARG A N 1
ATOM 812 C CA . ARG A 1 97 ? 14.328 -6.450 -5.146 1.00 73.19 97 ARG A CA 1
ATOM 813 C C . ARG A 1 97 ? 14.241 -7.975 -5.220 1.00 73.19 97 ARG A C 1
ATOM 815 O O . ARG A 1 97 ? 13.796 -8.584 -4.244 1.00 73.19 97 ARG A O 1
ATOM 822 N N . PRO A 1 98 ? 14.666 -8.605 -6.327 1.00 65.69 98 PRO A N 1
ATOM 823 C CA . PRO A 1 98 ? 14.789 -10.054 -6.367 1.00 65.69 98 PRO A CA 1
ATOM 824 C C . PRO A 1 98 ? 15.730 -10.507 -5.246 1.00 65.69 98 PRO A C 1
ATOM 826 O O . PRO A 1 98 ? 16.792 -9.918 -5.036 1.00 65.69 98 PRO A O 1
ATOM 829 N N . GLU A 1 99 ? 15.315 -11.519 -4.482 1.00 60.91 99 GLU A N 1
ATOM 830 C CA . GLU A 1 99 ? 16.147 -12.101 -3.431 1.00 60.91 99 GLU A CA 1
ATOM 831 C C . GLU A 1 99 ? 17.468 -12.573 -4.049 1.00 60.91 99 GLU A C 1
ATOM 833 O O . GLU A 1 99 ? 17.495 -13.488 -4.872 1.00 60.91 99 GLU A O 1
ATOM 838 N N . THR A 1 100 ? 18.573 -11.947 -3.642 1.00 54.12 100 THR A N 1
ATOM 839 C CA . THR A 1 100 ? 19.931 -12.105 -4.196 1.00 54.12 100 THR A CA 1
ATOM 840 C C . THR A 1 100 ? 20.492 -13.538 -4.112 1.00 54.12 100 THR A C 1
ATOM 842 O O . THR A 1 100 ? 21.633 -13.778 -4.489 1.00 54.12 100 THR A O 1
ATOM 845 N N . GLY A 1 101 ? 19.731 -14.503 -3.591 1.00 49.12 101 GLY A N 1
ATOM 846 C CA . GLY A 1 101 ? 20.206 -15.841 -3.250 1.00 49.12 101 GLY A CA 1
ATOM 847 C C . GLY A 1 101 ? 20.040 -16.922 -4.319 1.00 49.12 101 GLY A C 1
ATOM 848 O O . GLY A 1 101 ? 20.709 -17.940 -4.194 1.00 49.12 101 GLY A O 1
ATOM 849 N N . ASN A 1 102 ? 19.186 -16.754 -5.342 1.00 49.09 102 ASN A N 1
ATOM 850 C CA . ASN A 1 102 ? 18.810 -17.897 -6.200 1.00 49.09 102 ASN A CA 1
ATOM 851 C C . ASN A 1 102 ? 18.790 -17.649 -7.721 1.00 49.09 102 ASN A C 1
ATOM 853 O O . ASN A 1 102 ? 18.493 -18.570 -8.478 1.00 49.09 102 ASN A O 1
ATOM 857 N N . ASP A 1 103 ? 19.125 -16.441 -8.181 1.00 53.41 103 ASP A N 1
ATOM 858 C CA . ASP A 1 103 ? 18.907 -16.018 -9.574 1.00 53.41 103 ASP A CA 1
ATOM 859 C C . ASP A 1 103 ? 20.220 -15.747 -10.339 1.00 53.41 103 ASP A C 1
ATOM 861 O O . ASP A 1 103 ? 20.332 -14.793 -11.110 1.00 53.41 103 ASP A O 1
ATOM 865 N N . ILE A 1 104 ? 21.233 -16.609 -10.182 1.00 46.31 104 ILE A N 1
ATOM 866 C CA . ILE A 1 104 ? 22.381 -16.624 -11.107 1.00 46.31 104 ILE A CA 1
ATOM 867 C C . ILE A 1 104 ? 21.884 -17.191 -12.449 1.00 46.31 104 ILE A C 1
ATOM 869 O O . ILE A 1 104 ? 21.927 -18.395 -12.682 1.00 46.31 104 ILE A O 1
ATOM 873 N N . GLY A 1 105 ? 21.358 -16.320 -13.316 1.00 53.72 105 GLY A N 1
ATOM 874 C CA . GLY A 1 105 ? 20.972 -16.650 -14.695 1.00 53.72 105 GLY A CA 1
ATOM 875 C C . GLY A 1 105 ? 19.516 -16.377 -15.086 1.00 53.72 105 GLY A C 1
ATOM 876 O O . GLY A 1 105 ? 19.169 -16.596 -16.246 1.00 53.72 105 GLY A O 1
ATOM 877 N N . ARG A 1 106 ? 18.659 -15.881 -14.181 1.00 58.38 106 ARG A N 1
ATOM 878 C CA . ARG A 1 106 ? 17.327 -15.389 -14.574 1.00 58.38 106 ARG A CA 1
ATOM 879 C C . ARG A 1 106 ? 17.42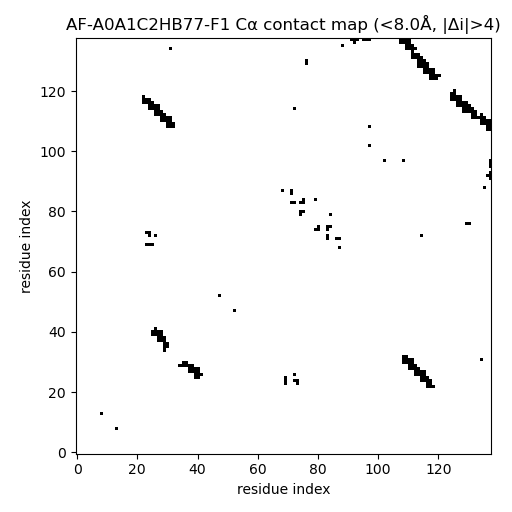3 -13.934 -15.032 1.00 58.38 106 ARG A C 1
ATOM 881 O O . ARG A 1 106 ? 18.166 -13.141 -14.461 1.00 58.38 106 ARG A O 1
ATOM 888 N N . GLY A 1 107 ? 16.709 -13.615 -16.113 1.00 60.50 107 GLY A N 1
ATOM 889 C CA . GLY A 1 107 ? 16.599 -12.259 -16.646 1.00 60.50 107 GLY A CA 1
ATOM 890 C C . GLY A 1 107 ? 15.993 -11.273 -15.635 1.00 60.50 107 GLY A C 1
ATOM 891 O O . GLY A 1 107 ? 15.638 -11.659 -14.522 1.00 60.50 107 GLY A O 1
ATOM 892 N N . PRO A 1 108 ? 15.878 -9.988 -16.005 1.00 66.56 108 PRO A N 1
ATOM 893 C CA . PRO A 1 108 ? 15.361 -8.968 -15.101 1.00 66.56 108 PRO A CA 1
ATOM 894 C C . PRO A 1 108 ? 13.952 -9.329 -14.622 1.00 66.56 108 PRO A C 1
ATOM 896 O O . PRO A 1 108 ? 13.108 -9.680 -15.446 1.00 66.56 108 PRO A O 1
ATOM 899 N N . SER A 1 109 ? 13.707 -9.222 -13.315 1.00 83.12 109 SER A N 1
ATOM 900 C CA . SER A 1 109 ? 12.426 -9.616 -12.743 1.00 83.12 109 SER A CA 1
ATOM 901 C C . SER A 1 109 ? 11.323 -8.626 -13.117 1.00 83.12 109 SER A C 1
ATOM 903 O O . SER A 1 109 ? 11.472 -7.410 -12.979 1.00 83.12 109 SER A O 1
ATOM 905 N N . MET A 1 110 ? 10.207 -9.152 -13.608 1.00 88.69 110 MET A N 1
ATOM 906 C CA . 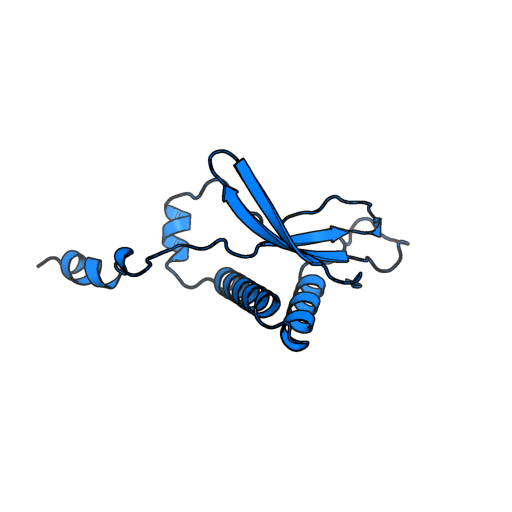MET A 1 110 ? 9.027 -8.385 -13.979 1.00 88.69 110 MET A CA 1
ATOM 907 C C . MET A 1 110 ? 7.961 -8.504 -12.892 1.00 88.69 110 MET A C 1
ATOM 909 O O . MET A 1 110 ? 7.549 -9.599 -12.497 1.00 88.69 110 MET A O 1
ATOM 913 N N . VAL A 1 111 ? 7.474 -7.356 -12.440 1.00 90.38 111 VAL A N 1
ATOM 914 C CA . VAL A 1 111 ? 6.403 -7.229 -11.455 1.00 90.38 111 VAL A CA 1
ATOM 915 C C . VAL A 1 111 ? 5.236 -6.479 -12.068 1.00 90.38 111 VAL A C 1
ATOM 917 O O . VAL A 1 111 ? 5.404 -5.580 -12.884 1.00 90.38 111 VAL A O 1
ATOM 920 N N . GLN A 1 112 ? 4.033 -6.826 -11.641 1.00 92.56 112 GLN A N 1
ATOM 921 C CA . GLN A 1 112 ? 2.843 -6.030 -11.897 1.00 92.56 112 GLN A CA 1
ATOM 922 C C . GLN A 1 112 ? 2.224 -5.630 -10.567 1.00 92.56 112 GLN A C 1
ATOM 924 O O . GLN A 1 112 ? 2.242 -6.428 -9.628 1.00 92.56 112 GLN A O 1
ATOM 929 N N . PHE A 1 113 ? 1.671 -4.421 -10.484 1.00 92.81 113 PHE A N 1
ATOM 930 C CA . PHE A 1 113 ? 0.935 -3.977 -9.306 1.00 92.81 113 PHE A CA 1
ATOM 931 C C . PHE A 1 113 ? -0.480 -3.531 -9.668 1.00 92.81 113 PHE A C 1
ATOM 933 O O . PHE A 1 113 ? -0.762 -3.145 -10.802 1.00 92.81 113 PHE A O 1
ATOM 940 N N . ARG A 1 114 ? -1.381 -3.586 -8.692 1.00 93.25 114 ARG A N 1
ATOM 941 C CA . ARG A 1 114 ? -2.761 -3.126 -8.828 1.00 93.25 114 ARG A CA 1
ATOM 942 C C . ARG A 1 114 ? -3.250 -2.445 -7.559 1.00 93.25 114 ARG A C 1
ATOM 944 O O . ARG A 1 114 ? -2.755 -2.732 -6.468 1.00 93.25 114 ARG A O 1
ATOM 951 N N . LEU A 1 115 ? -4.237 -1.571 -7.709 1.00 91.50 115 LEU A N 1
ATOM 952 C CA . LEU A 1 115 ? -4.959 -0.954 -6.602 1.00 91.50 115 LEU A CA 1
ATOM 953 C C . LEU A 1 115 ? -6.285 -1.679 -6.406 1.00 91.50 115 LEU A C 1
ATOM 955 O O . LEU A 1 115 ? -7.132 -1.689 -7.301 1.00 91.50 115 LEU A O 1
ATOM 959 N N . ALA A 1 116 ? -6.449 -2.283 -5.233 1.00 90.75 116 ALA A N 1
ATOM 960 C CA . ALA A 1 116 ? -7.654 -2.992 -4.846 1.00 90.75 116 ALA A CA 1
ATOM 961 C C . ALA A 1 116 ? -8.318 -2.333 -3.636 1.00 90.75 116 ALA A C 1
ATOM 963 O O . ALA A 1 116 ? -7.664 -2.043 -2.633 1.00 90.75 116 ALA A O 1
ATOM 964 N N . PHE A 1 117 ? -9.628 -2.157 -3.704 1.00 87.50 117 PHE A N 1
ATOM 965 C CA . PHE A 1 117 ? -10.459 -1.699 -2.605 1.00 87.50 117 PHE A CA 1
ATOM 966 C C . PHE A 1 117 ? -11.246 -2.874 -2.060 1.00 87.50 117 PHE A C 1
ATOM 968 O O . PHE A 1 117 ? -11.653 -3.769 -2.796 1.00 87.50 117 PHE A O 1
ATOM 975 N N . TRP A 1 118 ? -11.421 -2.875 -0.746 1.00 84.31 118 TRP A N 1
ATOM 976 C CA . TRP A 1 118 ? -12.200 -3.892 -0.062 1.00 84.31 118 TRP A CA 1
ATOM 977 C C . TRP A 1 118 ? -13.363 -3.209 0.632 1.00 84.31 118 TRP A C 1
ATOM 979 O O . TRP A 1 118 ? -13.150 -2.480 1.605 1.00 84.31 118 TRP A O 1
ATOM 989 N N . SER A 1 119 ? -14.566 -3.453 0.135 1.00 83.38 119 SER A N 1
ATOM 990 C CA . SER A 1 119 ? -15.817 -2.990 0.721 1.00 83.38 119 SER A CA 1
ATOM 991 C C . SER A 1 119 ? -16.509 -4.151 1.441 1.00 83.38 119 SER A C 1
ATOM 993 O O . SER A 1 119 ? -16.232 -5.333 1.207 1.00 83.38 119 SER A O 1
ATOM 995 N N . ARG A 1 120 ? -17.380 -3.821 2.396 1.00 81.81 120 ARG A N 1
ATOM 996 C CA . ARG A 1 120 ? -18.259 -4.801 3.033 1.00 81.81 120 ARG A CA 1
ATOM 997 C C . ARG A 1 120 ? -19.666 -4.586 2.505 1.00 81.81 120 ARG A C 1
ATOM 999 O O . ARG A 1 120 ? -20.302 -3.600 2.860 1.00 81.81 120 ARG A O 1
ATOM 1006 N N . GLU A 1 121 ? -20.156 -5.543 1.731 1.00 84.38 121 GLU A N 1
ATOM 1007 C CA . GLU A 1 121 ? -21.529 -5.567 1.232 1.00 84.38 121 GLU A CA 1
ATOM 1008 C C . GLU A 1 121 ? -22.302 -6.651 1.990 1.00 84.38 121 GLU A C 1
ATOM 1010 O O . GLU A 1 121 ? -22.176 -7.854 1.743 1.00 84.38 121 GLU A O 1
ATOM 1015 N N . GLY A 1 122 ? -23.046 -6.226 3.016 1.00 85.00 122 GLY A N 1
ATOM 1016 C CA . GLY A 1 122 ? -23.719 -7.137 3.942 1.00 85.00 122 GLY A CA 1
ATOM 1017 C C . GLY A 1 122 ? -22.727 -8.039 4.689 1.00 85.00 122 GLY A C 1
ATOM 1018 O O . GLY A 1 122 ? -21.893 -7.567 5.465 1.00 85.00 122 GLY A O 1
ATOM 1019 N N . ALA A 1 123 ? -22.828 -9.353 4.471 1.00 83.06 123 ALA A N 1
ATOM 1020 C CA . ALA A 1 123 ? -21.943 -10.348 5.085 1.00 83.06 123 ALA A CA 1
ATOM 1021 C C . ALA A 1 123 ? -20.672 -10.639 4.262 1.00 83.06 123 ALA A C 1
ATOM 1023 O O . ALA A 1 123 ? -19.732 -11.232 4.795 1.00 83.06 123 ALA A O 1
ATOM 1024 N N . ALA A 1 124 ? -20.621 -10.222 2.993 1.00 84.69 124 ALA A N 1
ATOM 1025 C CA . ALA A 1 124 ? -19.504 -10.496 2.097 1.00 84.69 124 ALA A CA 1
ATOM 1026 C C . ALA A 1 124 ? -18.477 -9.353 2.109 1.00 84.69 124 ALA A C 1
ATOM 1028 O O . 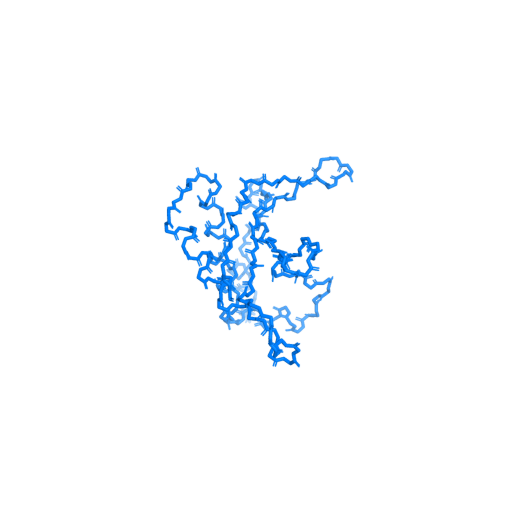ALA A 1 124 ? -18.816 -8.178 2.260 1.00 84.69 124 ALA A O 1
ATOM 1029 N N . LEU A 1 125 ? -17.202 -9.711 1.952 1.00 84.19 125 LEU A N 1
ATOM 1030 C CA . LEU A 1 125 ? -16.157 -8.759 1.588 1.00 84.19 125 LEU A CA 1
ATOM 1031 C C . LEU A 1 125 ? -16.020 -8.789 0.070 1.00 84.19 125 LEU A C 1
ATOM 1033 O O . LEU A 1 125 ? -15.682 -9.833 -0.489 1.00 84.19 125 LEU A O 1
ATOM 1037 N N . VAL A 1 126 ? -16.293 -7.658 -0.569 1.00 86.88 126 VAL A N 1
ATOM 1038 C CA . VAL A 1 126 ? -16.181 -7.491 -2.017 1.00 86.88 126 VAL A CA 1
ATOM 1039 C C . VAL A 1 126 ? -14.866 -6.787 -2.318 1.00 86.88 126 VAL A C 1
ATOM 1041 O O . VAL A 1 126 ? -14.404 -5.940 -1.548 1.00 86.88 126 VAL A O 1
ATOM 1044 N N . LYS A 1 127 ? -14.214 -7.223 -3.396 1.00 89.75 127 LYS A N 1
ATOM 1045 C CA . LYS A 1 127 ? -12.933 -6.693 -3.843 1.00 89.75 127 LYS A CA 1
ATOM 1046 C C . LYS A 1 127 ? -13.094 -6.067 -5.216 1.00 89.75 127 LYS A C 1
ATOM 1048 O O . LYS A 1 127 ? -13.327 -6.785 -6.185 1.00 89.75 127 LYS A O 1
ATOM 1053 N N . ASP A 1 128 ? -12.810 -4.779 -5.288 1.00 88.62 128 ASP A N 1
ATOM 1054 C CA . ASP A 1 128 ? -12.864 -4.003 -6.517 1.00 88.62 128 ASP A CA 1
ATOM 1055 C C . ASP A 1 128 ? -11.456 -3.585 -6.926 1.00 88.62 128 ASP A C 1
ATOM 1057 O O . ASP A 1 128 ? -10.702 -3.012 -6.136 1.00 88.62 128 ASP A O 1
ATOM 1061 N N . VAL A 1 129 ? -11.068 -3.899 -8.161 1.00 90.50 129 VAL A N 1
ATOM 1062 C CA . VAL A 1 129 ? -9.768 -3.504 -8.717 1.00 90.50 129 VAL A CA 1
ATOM 1063 C C . VAL A 1 129 ? -9.973 -2.265 -9.576 1.00 90.50 129 VAL A C 1
ATOM 1065 O O . VAL A 1 129 ? -10.654 -2.324 -10.593 1.00 90.50 129 VAL A O 1
ATOM 1068 N N . TYR A 1 130 ? -9.364 -1.155 -9.168 1.00 88.19 130 TYR A N 1
ATOM 1069 C CA . TYR A 1 130 ? -9.537 0.145 -9.827 1.00 88.19 130 TYR A CA 1
ATOM 1070 C C . TYR A 1 130 ? -8.417 0.473 -10.810 1.00 88.19 130 TYR A C 1
ATOM 1072 O O . TYR A 1 130 ? -8.609 1.241 -11.747 1.00 88.19 130 TYR A O 1
ATOM 1080 N N . TYR A 1 131 ? -7.233 -0.096 -10.598 1.00 88.88 131 TYR A N 1
ATOM 1081 C CA . TYR A 1 131 ? -6.081 0.128 -11.457 1.00 88.88 131 TYR A CA 1
ATOM 1082 C C . TYR A 1 131 ? -5.215 -1.119 -11.487 1.00 88.88 131 TYR A C 1
ATOM 1084 O O . TYR A 1 131 ? -4.951 -1.694 -10.436 1.00 88.88 131 TYR A O 1
ATOM 1092 N N . GLU A 1 132 ? -4.724 -1.491 -12.662 1.00 92.06 132 GLU A N 1
ATOM 1093 C CA . GLU A 1 132 ? -3.716 -2.530 -12.846 1.00 92.06 132 GLU A CA 1
ATOM 1094 C C . GLU A 1 132 ? -2.627 -1.985 -13.778 1.00 92.06 132 GLU A C 1
ATOM 1096 O O . GLU A 1 132 ? -2.920 -1.457 -14.851 1.00 92.06 132 GLU A O 1
ATOM 1101 N N . SER A 1 133 ? -1.368 -2.058 -13.347 1.00 90.81 133 SER A N 1
ATOM 1102 C CA . SER A 1 133 ? -0.238 -1.505 -14.090 1.00 90.81 133 SER A CA 1
ATOM 1103 C C . SER A 1 133 ? 0.124 -2.373 -15.292 1.00 90.81 133 SER A C 1
ATOM 1105 O O . SER A 1 133 ? -0.121 -3.580 -15.302 1.00 90.81 133 SER A O 1
ATOM 1107 N N . ALA A 1 134 ? 0.828 -1.800 -16.270 1.00 90.94 134 ALA A N 1
ATOM 1108 C CA . ALA A 1 134 ? 1.633 -2.616 -17.175 1.00 90.94 134 ALA A CA 1
ATOM 1109 C C . ALA A 1 134 ? 2.746 -3.347 -16.385 1.00 90.94 134 ALA A C 1
ATOM 1111 O O . ALA A 1 134 ? 3.109 -2.901 -15.287 1.00 90.94 134 ALA A O 1
ATOM 1112 N N . PRO A 1 135 ? 3.298 -4.457 -16.907 1.00 90.88 135 PRO A N 1
ATOM 1113 C CA . PRO A 1 135 ? 4.489 -5.081 -16.342 1.00 90.88 135 PRO A CA 1
ATOM 1114 C C . PRO A 1 135 ? 5.641 -4.080 -16.215 1.00 90.88 135 PRO A C 1
ATOM 1116 O O . PRO A 1 135 ? 6.054 -3.466 -17.200 1.00 90.88 135 PRO A O 1
ATOM 1119 N N . ILE A 1 136 ? 6.171 -3.939 -15.004 1.00 90.00 136 ILE A N 1
ATOM 1120 C CA . ILE A 1 136 ? 7.331 -3.109 -14.703 1.00 90.00 136 ILE A CA 1
ATOM 1121 C C . ILE A 1 136 ? 8.523 -3.981 -14.351 1.00 90.00 136 ILE A C 1
ATOM 1123 O O . ILE A 1 136 ? 8.409 -5.004 -13.681 1.00 90.00 136 ILE A O 1
ATOM 1127 N N . ARG A 1 137 ? 9.697 -3.542 -14.784 1.00 87.56 137 ARG A N 1
ATOM 1128 C CA . ARG A 1 137 ? 10.958 -4.153 -14.383 1.00 87.56 137 ARG A CA 1
ATOM 1129 C C . ARG A 1 137 ? 11.359 -3.653 -12.998 1.00 87.56 137 ARG A C 1
ATOM 1131 O O . ARG A 1 137 ? 11.316 -2.436 -12.779 1.00 87.56 137 ARG A O 1
ATOM 1138 N N . VAL A 1 138 ? 11.773 -4.569 -12.124 1.00 80.75 138 VAL A N 1
ATOM 1139 C CA . VAL A 1 138 ? 12.307 -4.294 -10.779 1.00 80.75 138 VAL A CA 1
ATOM 1140 C C . VAL A 1 138 ? 13.706 -4.864 -10.585 1.00 80.75 138 VAL A C 1
ATOM 1142 O O . VAL A 1 138 ? 14.059 -5.842 -11.284 1.00 80.75 138 VAL A O 1
#

Foldseek 3Di:
DDVCVVCVCVVDPPPVPDPDDFWFKWKWKDWPVVVDDTDTPDDDPPDDDPVNVVVVVPDDPVVVVVVVLRVLLVCCQVPNDPVSVVVVLVVCVVPVDPDPPDCPPDDFIKMKMWIWTWDDDDPDTDIDTRDIDDIDTD

Sequence (138 aa):
MNILALIAPVVLPSWGFFSEVGPSPRIEYRWLDRGDDWREFRPRPARLGLGRYLLRLVWNPDWNESLYLVSLSERLVDHPTAHSIAELERYMRHHLRPETGNDIGRGPSMVQFRLAFWSREGAALVKDVYYESAPIRV

Mean predicted aligned error: 9.81 Å

Nearest PDB structures (foldseek):
  7po5-assembly1_H  TM=4.843E-01  e=1.905E+00  Homo sapiens
  7pnq-assembly1_D  TM=4.904E-01  e=2.288E+00  Homo sapiens
  8via-assembly1_H  TM=6.017E-01  e=5.716E+00  Homo sapiens
  6phh-assembly2_A  TM=5.668E-01  e=6.076E+00  Homo sapiens

Solvent-accessible surface area (backbone atoms on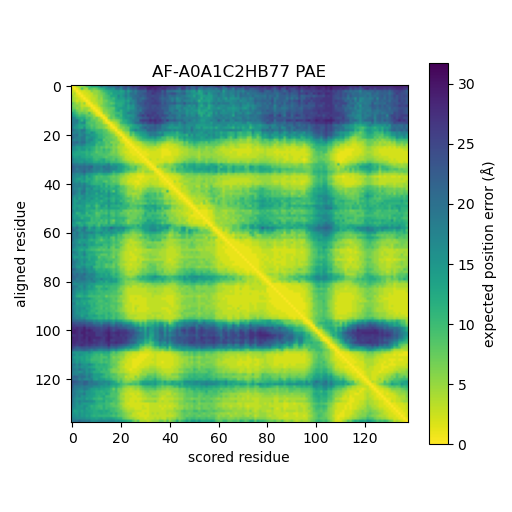ly — not comparable to full-atom values): 8559 Å² total; per-residue (Å²): 133,66,66,65,73,70,45,50,71,74,75,48,72,71,76,82,78,59,93,70,86,74,66,64,66,37,53,29,33,28,40,63,87,73,70,48,70,81,36,64,73,75,72,77,74,94,72,80,56,70,68,64,56,59,55,65,77,44,93,53,72,72,54,56,52,51,52,50,52,39,53,37,48,51,40,41,71,80,56,75,43,74,63,44,52,52,52,52,53,52,49,46,40,68,75,51,58,77,71,91,83,78,58,94,82,61,74,84,47,37,33,33,45,30,37,35,32,58,46,74,60,86,92,45,78,45,77,46,76,82,44,72,54,71,80,38,78,64

Radius of gyration: 19.16 Å; Cα contacts (8 Å, |Δi|>4): 141; chains: 1; bounding box: 46×37×57 Å